Protein AF-A0A7S3YC41-F1 (afdb_monomer)

Mean predicted aligned error: 5.81 Å

Organism: NCBI:txid91324

Secondary structure (DSSP, 8-state):
-EEEEEEEEEEEPPPEE-TTT--EE--EEEEEEEE---TT-EEEEEEEEEETTEEEEEETTEEEEEEGGGS-TTEEEETTTTEEEETTSS-EE-TT-EEEEEEEEEEEETTEEEEEEE--STT-EE--

Sequence (128 aa):
GYTILVAKVVKVHPGRLDVVTGHAHFGVEYQAIVFKPYKNEVLPTEVSLVTEQGFWCQAGPLEIFVGIDGIPKDYIFNPTDKLYSSEDEDKLICKGSRCRIRILGMTVDADKFKVVGTMKGPYLGPDS

Foldseek 3Di:
DDFPDFPDWDDWADWDADPVPRDTDIDTDTDTDDDDDDAQDKAKWFWAAADPQFTWTDHPLAIETEGPVQEDPQWDADPVQRWTAGPVSPAIGDGGFIWIWTWHDWDADPNHIYTYTHQDDPPTGTDD

Structure (mmCIF, N/CA/C/O backbone):
data_AF-A0A7S3YC41-F1
#
_entry.id   AF-A0A7S3YC41-F1
#
loop_
_atom_site.group_PDB
_atom_site.id
_atom_site.type_symbol
_atom_site.label_atom_id
_atom_site.label_alt_id
_atom_site.label_comp_id
_atom_site.label_asym_id
_atom_site.label_entity_id
_atom_site.label_seq_id
_atom_site.pdbx_PDB_ins_code
_atom_site.Cartn_x
_atom_site.Cartn_y
_atom_site.Cartn_z
_atom_site.occupancy
_atom_site.B_iso_or_equiv
_atom_site.auth_seq_id
_atom_site.auth_comp_id
_atom_site.auth_asym_id
_atom_site.auth_atom_id
_atom_site.pdbx_PDB_model_num
ATOM 1 N N . GLY A 1 1 ? 7.101 5.508 -6.839 1.00 82.75 1 GLY A N 1
ATOM 2 C CA . GLY A 1 1 ? 6.102 4.430 -6.905 1.00 82.75 1 GLY A CA 1
ATOM 3 C C . GLY A 1 1 ? 6.843 3.123 -7.032 1.00 82.75 1 GLY A C 1
ATOM 4 O O . GLY A 1 1 ? 8.064 3.144 -7.090 1.00 82.75 1 GLY A O 1
ATOM 5 N N . TYR A 1 2 ? 6.123 2.016 -7.071 1.00 86.81 2 TYR A N 1
ATOM 6 C CA . TYR A 1 2 ? 6.688 0.677 -7.150 1.00 86.81 2 TYR A CA 1
ATOM 7 C C . TYR A 1 2 ? 6.632 0.181 -8.592 1.00 86.81 2 TYR A C 1
ATOM 9 O O . TYR A 1 2 ? 5.571 0.227 -9.215 1.00 86.81 2 TYR A O 1
ATOM 17 N N . THR A 1 3 ? 7.753 -0.310 -9.115 1.00 90.44 3 THR A N 1
ATOM 18 C CA . THR A 1 3 ? 7.756 -1.113 -10.342 1.00 90.44 3 THR A CA 1
ATOM 19 C C . THR A 1 3 ? 7.459 -2.548 -9.948 1.00 90.44 3 THR A C 1
ATOM 21 O O . THR A 1 3 ? 8.260 -3.173 -9.263 1.00 90.44 3 THR A O 1
ATOM 24 N N . ILE A 1 4 ? 6.293 -3.050 -10.345 1.00 91.69 4 ILE A N 1
ATOM 25 C CA . ILE A 1 4 ? 5.821 -4.379 -9.949 1.00 91.69 4 ILE A CA 1
ATOM 26 C C . ILE A 1 4 ? 6.385 -5.438 -10.889 1.00 91.69 4 ILE A C 1
ATOM 28 O O . ILE A 1 4 ? 6.877 -6.471 -10.446 1.00 91.69 4 ILE A O 1
ATOM 32 N N . LEU A 1 5 ? 6.326 -5.174 -12.195 1.00 94.44 5 LEU A N 1
ATOM 33 C CA . LEU A 1 5 ? 6.753 -6.124 -13.213 1.00 94.44 5 LEU A CA 1
ATOM 34 C C . LEU A 1 5 ? 7.193 -5.394 -14.476 1.00 94.44 5 LEU A C 1
ATOM 36 O O . LEU A 1 5 ? 6.446 -4.572 -15.003 1.00 94.44 5 LEU A O 1
ATOM 40 N N . VAL A 1 6 ? 8.360 -5.750 -15.012 1.00 94.56 6 VAL A N 1
ATOM 41 C CA . VAL A 1 6 ? 8.727 -5.412 -16.392 1.00 94.56 6 VAL A CA 1
ATOM 42 C C . VAL A 1 6 ? 8.064 -6.436 -17.305 1.00 94.56 6 VAL A C 1
ATOM 44 O O . VAL A 1 6 ? 8.443 -7.602 -17.320 1.00 94.56 6 VAL A O 1
ATOM 47 N N . ALA A 1 7 ? 7.040 -6.006 -18.036 1.00 95.44 7 ALA A N 1
ATOM 48 C CA . ALA A 1 7 ? 6.224 -6.893 -18.856 1.00 95.44 7 ALA A CA 1
ATOM 49 C C . ALA A 1 7 ? 6.893 -7.211 -20.197 1.00 95.44 7 ALA A C 1
ATOM 51 O O . ALA A 1 7 ? 6.763 -8.317 -20.717 1.00 95.44 7 ALA A O 1
ATOM 52 N N . LYS A 1 8 ? 7.588 -6.228 -20.782 1.00 96.00 8 LYS A N 1
ATOM 53 C CA . LYS A 1 8 ? 8.176 -6.369 -22.114 1.00 96.00 8 LYS A CA 1
ATOM 54 C C . LYS A 1 8 ? 9.308 -5.380 -22.338 1.00 96.00 8 LYS A C 1
ATOM 56 O O . LYS A 1 8 ? 9.139 -4.187 -22.100 1.00 96.00 8 LYS A O 1
ATOM 61 N N . VAL A 1 9 ? 10.416 -5.857 -22.899 1.00 96.00 9 VAL A N 1
ATOM 62 C CA . VAL A 1 9 ? 11.426 -4.991 -23.518 1.00 96.00 9 VAL A CA 1
ATOM 63 C C . VAL A 1 9 ? 10.953 -4.632 -24.924 1.00 96.00 9 VAL A C 1
ATOM 65 O O . VAL A 1 9 ? 10.660 -5.509 -25.734 1.00 96.00 9 VAL A O 1
ATOM 68 N N . VAL A 1 10 ? 10.826 -3.337 -25.194 1.00 97.19 10 VAL A N 1
ATOM 69 C CA . VAL A 1 10 ? 10.330 -2.804 -26.468 1.00 97.19 10 VAL A CA 1
ATOM 70 C C . VAL A 1 10 ? 11.481 -2.615 -27.444 1.00 97.19 10 VAL A C 1
ATOM 72 O O . VAL A 1 10 ? 11.384 -3.037 -28.594 1.00 97.19 10 VAL A O 1
ATOM 75 N N . LYS A 1 11 ? 12.573 -1.995 -26.988 1.00 97.12 11 LYS A N 1
ATOM 76 C CA . LYS A 1 11 ? 13.718 -1.671 -27.836 1.00 97.12 11 LYS A CA 1
ATOM 77 C C . LYS A 1 11 ? 14.991 -1.549 -27.013 1.00 97.12 11 LYS A C 1
ATOM 79 O O . LYS A 1 11 ? 14.986 -0.961 -25.935 1.00 97.12 11 LYS A O 1
ATOM 84 N N . VAL A 1 12 ? 16.086 -2.062 -27.564 1.00 96.62 12 VAL A N 1
ATOM 85 C CA . VAL A 1 12 ? 17.442 -1.825 -27.065 1.00 96.62 12 VAL A CA 1
ATOM 86 C C . VAL A 1 12 ? 18.154 -0.937 -28.077 1.00 96.62 12 VAL A C 1
ATOM 88 O O . VAL A 1 12 ? 18.206 -1.257 -29.265 1.00 96.62 12 VAL A O 1
ATOM 91 N N . HIS A 1 13 ? 18.646 0.209 -27.622 1.00 96.44 13 HIS A N 1
ATOM 92 C CA . HIS A 1 13 ? 19.381 1.163 -28.451 1.00 96.44 13 HIS A CA 1
ATOM 93 C C . HIS A 1 13 ? 20.862 0.775 -28.563 1.00 96.44 13 HIS A C 1
ATOM 95 O O .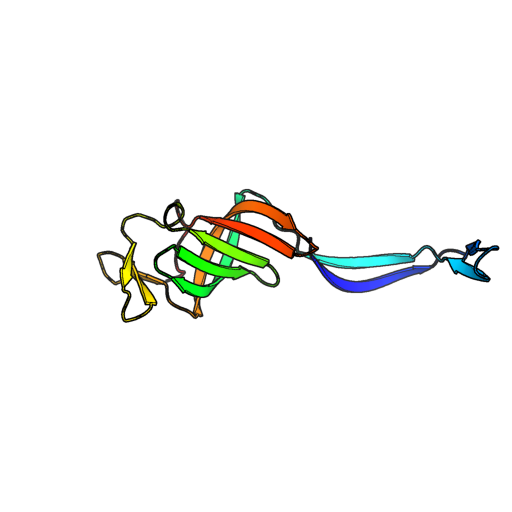 HIS A 1 13 ? 21.356 0.035 -27.708 1.00 96.44 13 HIS A O 1
ATOM 101 N N . PRO A 1 14 ? 21.592 1.272 -29.582 1.00 95.56 14 PRO A N 1
ATOM 102 C CA . PRO A 1 14 ? 23.032 1.057 -29.684 1.00 95.56 14 PRO A CA 1
ATOM 103 C C . PRO A 1 14 ? 23.764 1.455 -28.398 1.00 95.56 14 PRO A C 1
ATOM 105 O O . PRO A 1 14 ? 23.470 2.489 -27.794 1.00 95.56 14 PRO A O 1
ATOM 108 N N . GLY A 1 15 ? 24.710 0.615 -27.983 1.00 93.50 15 GLY A N 1
ATOM 109 C CA . GLY A 1 15 ? 25.472 0.822 -26.759 1.00 93.50 15 GLY A CA 1
ATOM 110 C C . GLY A 1 15 ? 26.532 1.909 -26.907 1.00 93.50 15 GLY A C 1
ATOM 111 O O . GLY A 1 15 ? 27.140 2.062 -27.966 1.00 93.50 15 GLY A O 1
ATOM 112 N N . ARG A 1 16 ? 26.791 2.639 -25.822 1.00 94.44 16 ARG A N 1
ATOM 113 C CA . ARG A 1 16 ? 27.916 3.570 -25.709 1.00 94.44 16 ARG A CA 1
ATOM 114 C C . ARG A 1 16 ? 28.986 2.972 -24.802 1.00 94.44 16 ARG A C 1
ATOM 116 O O . ARG A 1 16 ? 28.685 2.615 -23.667 1.00 94.44 16 ARG A O 1
ATOM 123 N N . LEU A 1 17 ? 30.219 2.888 -25.297 1.00 95.56 17 LEU A N 1
ATOM 124 C CA . LEU A 1 17 ? 31.367 2.437 -24.512 1.00 95.56 17 LEU A CA 1
ATOM 125 C C . LEU A 1 17 ? 31.778 3.518 -23.501 1.00 95.56 17 LEU A C 1
ATOM 127 O O . LEU A 1 17 ? 31.968 4.680 -23.868 1.00 95.56 17 LEU A O 1
ATOM 131 N N . ASP A 1 18 ? 31.936 3.119 -22.247 1.00 94.88 18 ASP A N 1
ATOM 132 C CA . ASP A 1 18 ? 32.665 3.861 -21.230 1.00 94.88 18 ASP A CA 1
ATOM 133 C C . ASP A 1 18 ? 34.154 3.519 -21.360 1.00 94.88 18 ASP A C 1
ATOM 135 O O . ASP A 1 18 ? 34.589 2.401 -21.090 1.00 94.88 18 ASP A O 1
ATOM 139 N N . VAL A 1 19 ? 34.938 4.497 -21.807 1.00 92.75 19 VAL A N 1
ATOM 140 C CA . VAL A 1 19 ? 36.374 4.335 -22.066 1.00 92.75 19 VAL A CA 1
ATOM 141 C C . VAL A 1 19 ? 37.217 4.209 -20.796 1.00 92.75 19 VAL A C 1
ATOM 143 O O . VAL A 1 19 ? 38.356 3.763 -20.885 1.00 92.75 19 VAL A O 1
ATOM 146 N N . VAL A 1 20 ? 36.690 4.595 -19.630 1.00 94.75 20 VAL A N 1
ATOM 147 C CA . VAL A 1 20 ? 37.414 4.512 -18.353 1.00 94.75 20 VAL A CA 1
ATOM 148 C C . VAL A 1 20 ? 37.222 3.139 -17.719 1.00 94.75 20 VAL A C 1
ATOM 150 O O . VAL A 1 20 ? 38.181 2.546 -17.235 1.00 94.75 20 VAL A O 1
ATOM 153 N N . THR A 1 21 ? 35.991 2.624 -17.728 1.00 95.12 21 THR A N 1
ATOM 154 C CA . THR A 1 21 ? 35.662 1.334 -17.097 1.00 95.12 21 THR A CA 1
ATOM 155 C C . THR A 1 21 ? 35.691 0.153 -18.067 1.00 95.12 21 THR A C 1
ATOM 157 O O . THR A 1 21 ? 35.783 -0.991 -17.632 1.00 95.12 21 THR A O 1
ATOM 160 N N . GLY A 1 22 ? 35.607 0.406 -19.377 1.00 94.00 22 GLY A N 1
ATOM 161 C CA . GLY A 1 22 ? 35.475 -0.621 -20.412 1.00 94.00 22 GLY A CA 1
ATOM 162 C C . GLY A 1 22 ? 34.058 -1.195 -20.553 1.00 94.00 22 GLY A C 1
ATOM 163 O O . GLY A 1 22 ? 33.838 -2.064 -21.396 1.00 94.00 22 GLY A O 1
ATOM 164 N N . HIS A 1 23 ? 33.085 -0.733 -19.759 1.00 95.62 23 HIS A N 1
ATOM 165 C CA . HIS A 1 23 ? 31.694 -1.181 -19.845 1.00 95.62 23 HIS A CA 1
ATOM 166 C C . HIS A 1 23 ? 30.945 -0.541 -21.020 1.00 95.62 23 HIS A C 1
ATOM 168 O O . HIS A 1 23 ? 31.266 0.557 -21.460 1.00 95.62 23 HIS A O 1
ATOM 174 N N . ALA A 1 24 ? 29.891 -1.198 -21.508 1.00 94.81 24 ALA A N 1
ATOM 175 C CA . ALA A 1 24 ? 28.977 -0.625 -22.495 1.00 94.81 24 ALA A CA 1
ATOM 176 C C . ALA A 1 24 ? 27.609 -0.328 -21.862 1.00 94.81 24 ALA A C 1
ATOM 178 O O . ALA A 1 24 ? 27.006 -1.194 -21.229 1.00 94.81 24 ALA A O 1
ATOM 179 N N . HIS A 1 25 ? 27.101 0.888 -22.064 1.00 94.62 25 HIS A N 1
ATOM 180 C CA . HIS A 1 25 ? 25.784 1.323 -21.601 1.00 94.62 25 HIS A CA 1
ATOM 181 C C . HIS A 1 25 ? 24.767 1.272 -22.737 1.00 94.62 25 HIS A C 1
ATOM 183 O O . HIS A 1 25 ? 24.963 1.915 -23.767 1.00 94.62 25 HIS A O 1
ATOM 189 N N . PHE A 1 26 ? 23.655 0.568 -22.532 1.00 96.31 26 PHE A N 1
ATOM 190 C CA . PHE A 1 26 ? 22.571 0.452 -23.507 1.00 96.31 26 PHE A CA 1
ATOM 191 C C . PHE A 1 26 ? 21.317 1.143 -22.977 1.00 96.31 26 PHE A C 1
ATOM 193 O O . PHE A 1 26 ? 20.847 0.838 -21.882 1.00 96.31 26 PHE A O 1
ATOM 200 N N . GLY A 1 27 ? 20.755 2.063 -23.761 1.00 95.69 27 GLY A N 1
ATOM 201 C CA . GLY A 1 27 ? 19.425 2.598 -23.482 1.00 95.69 27 GLY A CA 1
ATOM 202 C C . GLY A 1 27 ? 18.369 1.536 -23.780 1.00 95.69 27 GLY A C 1
ATOM 203 O O . GLY A 1 27 ? 18.380 0.957 -24.867 1.00 95.69 27 GLY A O 1
ATOM 204 N N . VAL A 1 28 ? 17.457 1.282 -22.841 1.00 96.81 28 VAL A N 1
ATOM 205 C CA . VAL A 1 28 ? 16.400 0.274 -22.997 1.00 96.81 28 VAL A CA 1
ATOM 206 C C . VAL A 1 28 ? 15.034 0.917 -22.805 1.00 96.81 28 VAL A C 1
ATOM 208 O O . VAL A 1 28 ? 14.752 1.504 -21.763 1.00 96.81 28 VAL A O 1
ATOM 211 N N . GLU A 1 29 ? 14.171 0.767 -23.803 1.00 97.25 29 GLU A N 1
ATOM 212 C CA . GLU A 1 29 ? 12.747 1.073 -23.701 1.00 97.25 29 GLU A CA 1
ATOM 213 C C . GLU A 1 29 ? 11.997 -0.194 -23.297 1.00 97.25 29 GLU A C 1
ATOM 215 O O . GLU A 1 29 ? 12.156 -1.249 -23.918 1.00 97.25 29 GLU A O 1
ATOM 220 N N . TYR A 1 30 ? 11.162 -0.102 -22.266 1.00 96.62 30 TYR A N 1
ATOM 221 C CA . TYR A 1 30 ? 10.388 -1.227 -21.756 1.00 96.62 30 TYR A CA 1
ATOM 222 C C . TYR A 1 30 ? 9.006 -0.781 -21.274 1.00 96.62 30 TYR A C 1
ATOM 224 O O . TYR A 1 30 ? 8.782 0.379 -20.933 1.00 96.62 30 TYR A O 1
ATOM 232 N N . GLN A 1 31 ? 8.075 -1.727 -21.245 1.00 97.25 31 GLN A N 1
ATOM 233 C CA . GLN A 1 31 ? 6.764 -1.581 -20.627 1.00 97.25 31 GLN A CA 1
ATOM 234 C C . GLN A 1 31 ? 6.783 -2.255 -19.260 1.00 97.25 31 GLN A C 1
ATOM 236 O O . GLN A 1 31 ? 7.277 -3.378 -19.121 1.00 97.25 31 GLN A O 1
ATOM 241 N N . ALA A 1 32 ? 6.220 -1.586 -18.258 1.00 96.44 32 ALA A N 1
ATOM 242 C CA . ALA A 1 32 ? 6.123 -2.115 -16.909 1.00 96.44 32 ALA A CA 1
ATOM 243 C C . ALA A 1 32 ? 4.764 -1.827 -16.274 1.00 96.44 32 ALA A C 1
ATOM 245 O O . ALA A 1 32 ? 4.139 -0.799 -16.535 1.00 96.44 32 ALA A O 1
ATOM 246 N N . ILE A 1 33 ? 4.343 -2.743 -15.407 1.00 95.06 33 ILE A N 1
ATOM 247 C CA . ILE A 1 33 ? 3.237 -2.545 -14.479 1.00 95.06 33 ILE A CA 1
ATOM 248 C C . ILE A 1 33 ? 3.804 -1.821 -13.263 1.00 95.06 33 ILE A C 1
ATOM 250 O O . ILE A 1 33 ? 4.750 -2.294 -12.627 1.00 95.06 33 ILE A O 1
ATOM 254 N N . VAL A 1 34 ? 3.226 -0.666 -12.949 1.00 93.12 34 VAL A N 1
ATOM 255 C CA . VAL A 1 34 ? 3.653 0.185 -11.837 1.00 93.12 34 VAL A CA 1
ATOM 256 C C . VAL A 1 34 ? 2.489 0.439 -10.888 1.00 93.12 34 VAL A C 1
ATOM 258 O O . VAL A 1 34 ? 1.352 0.605 -11.320 1.00 93.12 34 VAL A O 1
ATOM 261 N N . PHE A 1 35 ? 2.783 0.506 -9.594 1.00 91.00 35 PHE A N 1
ATOM 262 C CA . PHE A 1 35 ? 1.849 0.937 -8.562 1.00 91.00 35 PHE A CA 1
ATOM 263 C C . PHE A 1 35 ? 2.317 2.281 -8.002 1.00 91.00 35 PHE A C 1
ATOM 265 O O . PHE A 1 35 ? 3.401 2.393 -7.419 1.00 91.00 35 PHE A O 1
ATOM 272 N N . LYS A 1 36 ? 1.527 3.335 -8.200 1.00 90.56 36 LYS A N 1
ATOM 273 C CA . LYS A 1 36 ? 1.859 4.686 -7.743 1.00 90.56 36 LYS A CA 1
ATOM 274 C C . LYS A 1 36 ? 0.683 5.242 -6.940 1.00 90.56 36 LYS A C 1
ATOM 276 O O . LYS A 1 36 ? -0.293 5.629 -7.567 1.00 90.56 36 LYS A O 1
ATOM 281 N N . PRO A 1 37 ? 0.777 5.295 -5.601 1.00 90.88 37 PRO A N 1
ATOM 282 C CA . PRO A 1 37 ? -0.290 5.859 -4.788 1.00 90.88 37 PRO A CA 1
ATOM 283 C C . PRO A 1 37 ? -0.353 7.383 -4.925 1.00 90.88 37 PRO A C 1
ATOM 285 O O . PRO A 1 37 ? 0.671 8.035 -5.166 1.00 90.88 37 PRO A O 1
ATOM 288 N N . TYR A 1 38 ? -1.536 7.951 -4.696 1.00 91.56 38 TYR A N 1
ATOM 289 C CA . TYR A 1 38 ? -1.784 9.393 -4.714 1.00 91.56 38 TYR A CA 1
ATOM 290 C C . TYR A 1 38 ? -2.394 9.900 -3.405 1.00 91.56 38 TYR A C 1
ATOM 292 O O . TYR A 1 38 ? -3.108 9.200 -2.689 1.00 91.56 38 TYR A O 1
ATOM 300 N N . LYS A 1 39 ? -2.124 11.169 -3.080 1.00 92.75 39 LYS A N 1
ATOM 301 C CA . LYS A 1 39 ? -2.815 11.846 -1.978 1.00 92.75 39 LYS A CA 1
ATOM 302 C C . LYS A 1 39 ? -4.313 11.917 -2.289 1.00 92.75 39 LYS A C 1
ATOM 304 O O . LYS A 1 39 ? -4.690 12.236 -3.412 1.00 92.75 39 LYS A O 1
ATOM 309 N N . ASN A 1 40 ? -5.140 11.674 -1.275 1.00 94.25 40 ASN A N 1
ATOM 310 C CA . ASN A 1 40 ? -6.601 11.580 -1.327 1.00 94.25 40 ASN A CA 1
ATOM 311 C C . ASN A 1 40 ? -7.164 10.381 -2.104 1.00 94.25 40 ASN A C 1
ATOM 313 O O . ASN A 1 40 ? -8.383 10.271 -2.227 1.00 94.25 40 ASN A O 1
ATOM 317 N N . GLU A 1 41 ? -6.320 9.471 -2.587 1.00 94.50 41 GLU A N 1
ATOM 318 C CA . GLU A 1 41 ? -6.774 8.211 -3.169 1.00 94.50 41 GLU A CA 1
ATOM 319 C C . GLU A 1 41 ? -7.409 7.329 -2.088 1.00 94.50 41 GLU A C 1
ATOM 321 O O . GLU A 1 41 ? -6.924 7.277 -0.954 1.00 94.50 41 GLU A O 1
ATOM 326 N N . VAL A 1 42 ? -8.510 6.662 -2.435 1.00 95.25 42 VAL A N 1
ATOM 327 C CA . VAL A 1 42 ? -9.182 5.686 -1.573 1.00 95.25 42 VAL A CA 1
ATOM 328 C C . VAL A 1 42 ?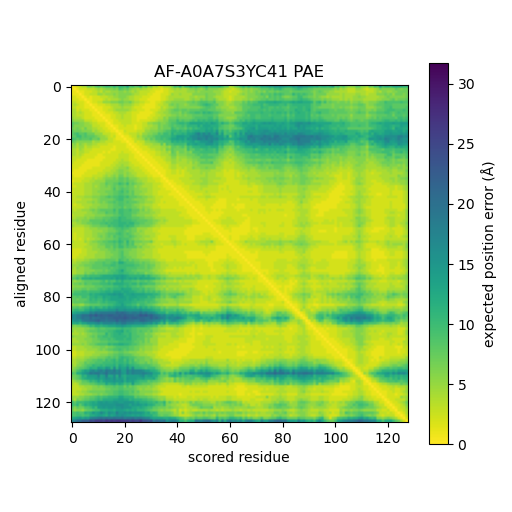 -8.843 4.297 -2.086 1.00 95.25 42 VAL A C 1
ATOM 330 O O . VAL A 1 42 ? -9.114 3.991 -3.245 1.00 95.25 42 VAL A O 1
ATOM 333 N N . LEU A 1 43 ? -8.263 3.468 -1.224 1.00 94.19 43 LEU A N 1
ATOM 334 C CA . LEU A 1 43 ? -7.817 2.122 -1.568 1.00 94.19 43 LEU A CA 1
ATOM 335 C C . LEU A 1 43 ? -8.416 1.097 -0.598 1.00 94.19 43 LEU A C 1
ATOM 337 O O . LEU A 1 43 ? -8.526 1.391 0.598 1.00 94.19 43 LEU A O 1
ATOM 341 N N . PRO A 1 44 ? -8.782 -0.102 -1.085 1.00 94.88 44 PRO A N 1
ATOM 342 C CA . PRO A 1 44 ? -9.024 -1.241 -0.216 1.00 94.88 44 PRO A CA 1
ATOM 343 C C . PRO A 1 44 ? -7.694 -1.713 0.379 1.00 94.88 44 PRO A C 1
ATOM 345 O O . PRO A 1 44 ? -6.674 -1.784 -0.313 1.00 94.88 44 PRO A O 1
ATOM 348 N N . THR A 1 45 ? -7.709 -2.031 1.664 1.00 96.00 45 THR A N 1
ATOM 349 C CA . THR A 1 45 ? -6.540 -2.450 2.431 1.00 96.00 45 THR A CA 1
ATOM 350 C C . THR A 1 45 ? -6.886 -3.639 3.315 1.00 96.00 45 THR A C 1
ATOM 352 O O . THR A 1 45 ? -8.052 -3.873 3.632 1.00 96.00 45 THR A O 1
ATOM 355 N N . GLU A 1 46 ? -5.868 -4.388 3.724 1.00 96.62 46 GLU A N 1
ATOM 356 C CA . GLU A 1 46 ? -5.990 -5.442 4.730 1.00 96.62 46 GLU A CA 1
ATOM 357 C C . GLU A 1 46 ? -5.216 -5.044 5.988 1.00 96.62 46 GLU A C 1
ATOM 359 O O . GLU A 1 46 ? -4.052 -4.646 5.914 1.00 96.62 46 GLU A O 1
ATOM 364 N N . VAL A 1 47 ? -5.865 -5.115 7.149 1.00 96.38 47 VAL A N 1
ATOM 365 C CA . VAL A 1 47 ? -5.270 -4.747 8.439 1.00 96.38 47 VAL A CA 1
ATOM 366 C C . VAL A 1 47 ? -4.232 -5.789 8.854 1.00 96.38 47 VAL A C 1
ATOM 368 O O . VAL A 1 47 ? -4.544 -6.967 9.011 1.00 96.38 47 VAL A O 1
ATOM 371 N N . SER A 1 48 ? -2.992 -5.362 9.085 1.00 96.00 48 SER A N 1
ATOM 372 C CA . SER A 1 48 ? -1.880 -6.243 9.461 1.00 96.00 48 SER A CA 1
ATOM 373 C C . SER A 1 48 ? -1.619 -6.264 10.971 1.00 96.00 48 SER A C 1
ATOM 375 O O . SER A 1 48 ? -1.280 -7.315 11.524 1.00 96.00 48 SER A O 1
ATOM 377 N N . LEU A 1 49 ? -1.790 -5.121 11.644 1.00 95.56 49 LEU A N 1
ATOM 378 C CA . LEU A 1 49 ? -1.543 -4.949 13.076 1.00 95.56 49 LEU A CA 1
ATOM 379 C C . LEU A 1 49 ? -2.434 -3.845 13.646 1.00 95.56 49 LEU A C 1
ATOM 381 O O . LEU A 1 49 ? -2.504 -2.761 13.080 1.00 95.56 49 LEU A O 1
ATOM 385 N N . VAL A 1 50 ? -3.039 -4.091 14.805 1.00 96.25 50 VAL A N 1
ATOM 386 C CA . VAL A 1 50 ? -3.823 -3.100 15.552 1.00 96.25 50 VAL A CA 1
ATOM 387 C C . VAL A 1 50 ? -3.128 -2.811 16.882 1.00 96.25 50 VAL A C 1
ATOM 389 O O . VAL A 1 50 ? -2.671 -3.734 17.562 1.00 96.25 50 VAL A O 1
ATOM 392 N N . THR A 1 51 ? -3.027 -1.535 17.243 1.00 95.81 51 THR A N 1
ATOM 393 C CA . THR A 1 51 ? -2.491 -1.044 18.517 1.00 95.81 51 THR A CA 1
ATOM 394 C C . THR A 1 51 ? -3.401 0.051 19.079 1.00 95.81 51 THR A C 1
ATOM 396 O O . THR 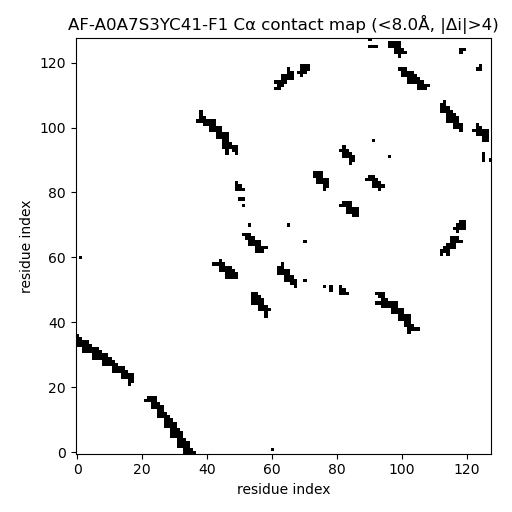A 1 51 ? -4.331 0.495 18.418 1.00 95.81 51 THR A O 1
ATOM 399 N N . GLU A 1 52 ? -3.138 0.516 20.298 1.00 94.31 52 GLU A N 1
ATOM 400 C CA . GLU A 1 52 ? -3.917 1.604 20.913 1.00 94.31 52 GLU A CA 1
ATOM 401 C C . GLU A 1 52 ? -3.789 2.932 20.141 1.00 94.31 52 GLU A C 1
ATOM 403 O O . GLU A 1 52 ? -4.715 3.738 20.088 1.00 94.31 52 GLU A O 1
ATOM 408 N N . GLN A 1 53 ? -2.636 3.155 19.506 1.00 95.19 53 GLN A N 1
ATOM 409 C CA . GLN A 1 53 ? -2.324 4.375 18.757 1.00 95.19 53 GLN A CA 1
ATOM 410 C C . GLN A 1 53 ? -2.940 4.390 17.350 1.00 95.19 53 GLN A C 1
ATOM 412 O O . GLN A 1 53 ? -2.845 5.411 16.664 1.00 95.19 53 GLN A O 1
ATOM 417 N N . GLY A 1 54 ? -3.527 3.279 16.900 1.00 95.88 54 GLY A N 1
ATOM 418 C CA . GLY A 1 54 ? -4.080 3.119 15.562 1.00 95.88 54 GLY A CA 1
ATOM 419 C C . GLY A 1 54 ? -3.840 1.726 14.988 1.00 95.88 54 GLY A C 1
ATOM 420 O O . GLY A 1 54 ? -3.613 0.757 15.707 1.00 95.88 54 GLY A O 1
ATOM 421 N N . PHE A 1 55 ? -3.854 1.600 13.667 1.00 96.50 55 PHE A N 1
ATOM 422 C CA . PHE A 1 55 ? -3.572 0.326 13.011 1.00 96.50 55 PHE A CA 1
ATOM 423 C C . PHE A 1 55 ? -2.741 0.486 11.743 1.00 96.50 55 PHE A C 1
ATOM 425 O O . PHE A 1 55 ? -2.749 1.517 11.069 1.00 96.50 55 PHE A O 1
ATOM 432 N N . TRP A 1 56 ? -2.022 -0.579 11.422 1.00 96.75 56 TRP A N 1
ATOM 433 C CA . TRP A 1 56 ? -1.292 -0.758 10.182 1.00 96.75 56 TRP A CA 1
ATOM 434 C C . TRP A 1 56 ? -2.132 -1.593 9.228 1.00 96.75 56 TRP A C 1
ATOM 436 O O . TRP A 1 56 ? -2.751 -2.584 9.619 1.00 96.75 56 TRP A O 1
ATOM 446 N N . CYS A 1 57 ? -2.148 -1.191 7.966 1.00 96.31 57 CYS A N 1
ATOM 447 C CA . CYS A 1 57 ? -2.812 -1.923 6.901 1.00 96.31 57 CYS A CA 1
ATOM 448 C C . CYS A 1 57 ? -1.983 -1.883 5.620 1.00 96.31 57 CYS A C 1
ATOM 450 O O . CYS A 1 57 ? -1.112 -1.026 5.448 1.00 96.31 57 CYS A O 1
ATOM 452 N N . GLN A 1 58 ? -2.236 -2.834 4.729 1.00 95.25 58 GLN A N 1
ATOM 453 C CA . GLN A 1 58 ? -1.480 -3.002 3.496 1.00 95.25 58 GLN A CA 1
ATOM 454 C C . GLN A 1 58 ? -2.397 -2.935 2.276 1.00 95.25 58 GLN A C 1
ATOM 456 O O . GLN A 1 58 ? -3.478 -3.520 2.261 1.00 95.25 58 GLN A O 1
ATOM 461 N N . ALA A 1 59 ? -1.946 -2.215 1.249 1.00 93.94 59 ALA A N 1
ATOM 462 C CA . ALA A 1 59 ? -2.568 -2.131 -0.068 1.00 93.94 59 ALA A CA 1
ATOM 463 C C . ALA A 1 59 ? -1.530 -2.539 -1.121 1.00 93.94 59 ALA A C 1
ATOM 465 O O . ALA A 1 59 ? -0.742 -1.718 -1.599 1.00 93.94 59 ALA A O 1
ATOM 466 N N . GLY A 1 60 ? -1.471 -3.834 -1.437 1.00 90.38 60 GLY A N 1
ATOM 467 C CA . GLY A 1 60 ? -0.385 -4.386 -2.247 1.00 90.38 60 GLY A CA 1
ATOM 468 C C . GLY A 1 60 ? 0.980 -4.136 -1.580 1.00 90.38 60 GLY A C 1
ATOM 469 O O . GLY A 1 60 ? 1.154 -4.527 -0.429 1.00 90.38 60 GLY A O 1
ATOM 470 N N . PRO A 1 61 ? 1.953 -3.483 -2.249 1.00 89.12 61 PRO A N 1
ATOM 471 C CA . PRO A 1 61 ? 3.271 -3.200 -1.668 1.00 89.12 61 PRO A CA 1
ATOM 472 C C . PRO A 1 61 ? 3.285 -1.984 -0.725 1.00 89.12 61 PRO A C 1
ATOM 474 O O . PRO A 1 61 ? 4.340 -1.637 -0.188 1.00 89.12 61 PRO A O 1
ATOM 477 N N . LEU A 1 62 ? 2.154 -1.286 -0.580 1.00 92.38 62 LEU A N 1
ATOM 478 C CA . LEU A 1 62 ? 2.049 -0.082 0.230 1.00 92.38 62 LEU A CA 1
ATOM 479 C C . LEU A 1 62 ? 1.657 -0.428 1.660 1.00 92.38 62 LEU A C 1
ATOM 481 O O . LEU A 1 62 ? 0.608 -1.026 1.883 1.00 92.38 62 LEU A O 1
ATOM 485 N N . GLU A 1 63 ? 2.453 0.025 2.618 1.00 93.75 63 GLU A N 1
ATOM 486 C CA . GLU A 1 63 ? 2.112 -0.025 4.035 1.00 93.75 63 GLU A CA 1
ATOM 487 C C . GLU A 1 63 ? 1.588 1.343 4.485 1.00 93.75 63 GLU A C 1
ATOM 489 O O . GLU A 1 63 ? 2.206 2.383 4.235 1.00 93.75 63 GLU A O 1
ATOM 494 N N . ILE A 1 64 ? 0.413 1.341 5.110 1.00 95.81 64 ILE A N 1
ATOM 495 C CA . ILE A 1 64 ? -0.318 2.538 5.515 1.00 95.81 64 ILE A CA 1
ATOM 496 C C . ILE A 1 64 ? -0.574 2.464 7.014 1.00 95.81 64 ILE A C 1
ATOM 498 O O . ILE A 1 64 ? -1.150 1.494 7.511 1.00 95.81 64 ILE A O 1
ATOM 502 N N . PHE A 1 65 ? -0.204 3.525 7.723 1.00 96.88 65 PHE A N 1
ATOM 503 C CA . PHE A 1 65 ? -0.569 3.710 9.119 1.00 96.88 65 PHE A CA 1
ATOM 504 C C . PHE A 1 65 ? -1.799 4.612 9.237 1.00 96.88 65 PHE A C 1
ATOM 506 O O . PHE A 1 65 ? -1.832 5.720 8.693 1.00 96.88 65 PHE A O 1
ATOM 513 N N . VAL A 1 66 ? -2.809 4.148 9.967 1.00 97.06 66 VAL A N 1
ATOM 514 C CA . VAL A 1 66 ? -3.992 4.926 10.341 1.00 97.06 66 VAL A CA 1
ATOM 515 C C . VAL A 1 66 ? -3.910 5.172 11.839 1.00 97.06 66 VAL A C 1
ATOM 517 O O . VAL A 1 66 ? -4.218 4.289 12.634 1.00 97.06 66 VAL A O 1
ATOM 520 N N . GLY A 1 67 ? -3.458 6.365 12.222 1.00 95.94 67 GLY A N 1
ATOM 521 C CA . GLY A 1 67 ? -3.406 6.766 13.628 1.00 95.94 67 GLY A CA 1
ATOM 522 C C . GLY A 1 67 ? -4.801 6.986 14.212 1.00 95.94 67 GLY A C 1
ATOM 523 O O . GLY A 1 67 ? -5.762 7.162 13.464 1.00 95.94 67 GLY A O 1
ATOM 524 N N . ILE A 1 68 ? -4.904 7.052 15.539 1.00 94.62 68 ILE A N 1
ATOM 525 C CA . ILE A 1 68 ? -6.167 7.262 16.267 1.00 94.62 68 ILE A CA 1
ATOM 526 C C . ILE A 1 68 ? -6.948 8.499 15.784 1.00 94.62 68 ILE A C 1
ATOM 528 O O . ILE A 1 68 ? -8.163 8.449 15.618 1.00 94.62 68 ILE A O 1
ATOM 532 N N . ASP A 1 69 ? -6.255 9.579 15.412 1.00 94.31 69 ASP A N 1
ATOM 533 C CA . ASP A 1 69 ? -6.874 10.781 14.835 1.00 94.31 69 ASP A CA 1
ATOM 534 C C . ASP A 1 69 ? -7.486 10.549 13.447 1.00 94.31 69 ASP A C 1
ATOM 536 O O . ASP A 1 69 ? -8.313 11.335 12.980 1.00 94.31 69 ASP A O 1
ATOM 540 N N . GLY A 1 70 ? -7.087 9.480 12.766 1.00 93.38 70 GLY A N 1
ATOM 541 C CA . GLY A 1 70 ? -7.632 9.025 11.495 1.00 93.38 70 GLY A CA 1
ATOM 542 C C . GLY A 1 70 ? -8.801 8.050 11.640 1.00 93.38 70 GLY A C 1
ATOM 543 O O . GLY A 1 70 ? -9.435 7.762 10.625 1.00 93.38 70 GLY A O 1
ATOM 544 N N . ILE A 1 71 ? -9.105 7.581 12.854 1.00 94.31 71 ILE A N 1
ATOM 545 C CA . ILE A 1 71 ? -10.193 6.646 13.165 1.00 94.31 71 ILE A CA 1
ATOM 546 C C . ILE A 1 71 ? -11.414 7.445 13.672 1.00 94.31 71 ILE A C 1
ATOM 548 O O . ILE A 1 71 ? -11.248 8.403 14.436 1.00 94.31 71 ILE A O 1
ATOM 552 N N . PRO A 1 72 ? -12.645 7.156 13.209 1.00 92.44 72 PRO A N 1
ATOM 553 C CA . PRO A 1 72 ? -13.872 7.723 13.769 1.00 92.44 72 PRO A CA 1
ATOM 554 C C . PRO A 1 72 ? -13.992 7.475 15.285 1.00 92.44 72 PRO A C 1
ATOM 556 O O . PRO A 1 72 ? -13.504 6.472 15.794 1.00 92.44 72 PRO A O 1
ATOM 559 N N . LYS A 1 73 ? -14.592 8.420 16.021 1.00 90.44 73 LYS A N 1
ATOM 560 C CA . LYS A 1 73 ? -14.595 8.416 17.501 1.00 90.44 73 LYS A CA 1
ATOM 561 C C . LYS A 1 73 ? -15.478 7.329 18.120 1.00 90.44 73 LYS A C 1
ATOM 563 O O . LYS A 1 73 ? -15.299 7.014 19.285 1.00 90.44 73 LYS A O 1
ATOM 568 N N . ASP A 1 74 ? -16.412 6.805 17.341 1.00 90.00 74 ASP A N 1
ATOM 569 C CA . ASP A 1 74 ? -17.306 5.697 17.672 1.00 90.00 74 ASP A CA 1
ATOM 570 C C . ASP A 1 74 ? -16.582 4.344 17.748 1.00 90.00 74 ASP A C 1
ATOM 572 O O . ASP A 1 74 ? -17.164 3.376 18.220 1.00 90.00 74 ASP A O 1
ATOM 576 N N . TYR A 1 75 ? -15.320 4.264 17.310 1.00 91.31 75 TYR A N 1
ATOM 577 C CA . TYR A 1 75 ? -14.504 3.061 17.444 1.00 91.31 75 TYR A CA 1
ATOM 578 C C . TYR A 1 75 ? -13.673 3.097 18.726 1.00 91.31 75 TYR A C 1
ATOM 580 O O . TYR A 1 75 ? -12.795 3.948 18.893 1.00 91.31 75 TYR A O 1
ATOM 588 N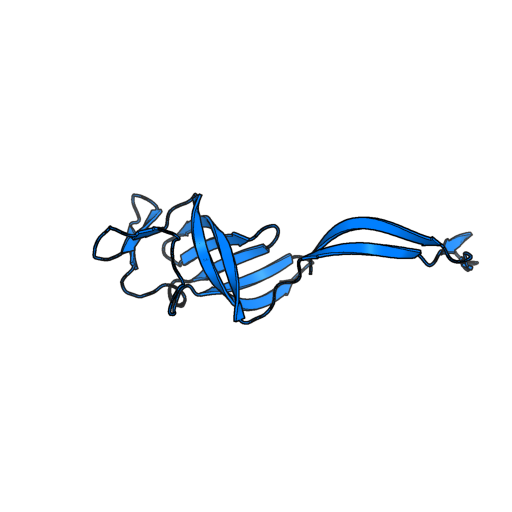 N . ILE A 1 76 ? -13.897 2.120 19.600 1.00 92.06 76 ILE A N 1
ATOM 589 C CA . ILE A 1 76 ? -13.216 1.975 20.887 1.00 92.06 76 ILE A CA 1
ATOM 590 C C . ILE A 1 76 ? -12.186 0.850 20.786 1.00 92.06 76 ILE A C 1
ATOM 592 O O . ILE A 1 76 ? -12.469 -0.227 20.265 1.00 92.06 76 ILE A O 1
ATOM 596 N N . PHE A 1 77 ? -10.971 1.103 21.275 1.00 94.00 77 PHE A N 1
ATOM 597 C CA . PHE A 1 77 ? -9.911 0.099 21.311 1.00 94.00 77 PHE A CA 1
ATOM 598 C C . PHE A 1 77 ? -10.103 -0.871 22.482 1.00 94.00 77 PHE A C 1
ATOM 600 O O . PHE A 1 77 ? -10.210 -0.446 23.632 1.00 94.00 77 PHE A O 1
ATOM 607 N N . ASN A 1 78 ? -10.055 -2.172 22.198 1.00 92.81 78 ASN A N 1
ATOM 608 C CA . ASN A 1 78 ? -10.004 -3.229 23.201 1.00 92.81 78 ASN A CA 1
ATOM 609 C C . ASN A 1 78 ? -8.562 -3.783 23.309 1.00 92.81 78 ASN A C 1
ATOM 611 O O . ASN A 1 78 ? -8.071 -4.402 22.356 1.00 92.81 78 ASN A O 1
ATOM 615 N N . PRO A 1 79 ? -7.874 -3.607 24.457 1.00 91.38 79 PRO A N 1
ATOM 616 C CA . PRO A 1 79 ? -6.492 -4.055 24.641 1.00 91.38 79 PRO A CA 1
ATOM 617 C C . PRO A 1 79 ? -6.341 -5.576 24.766 1.00 91.38 79 PRO A C 1
ATOM 619 O O . PRO A 1 79 ? -5.271 -6.100 24.449 1.00 91.38 79 PRO A O 1
ATOM 622 N N . THR A 1 80 ? -7.385 -6.283 25.208 1.00 90.69 80 THR A N 1
ATOM 623 C CA . THR A 1 80 ? -7.382 -7.744 25.369 1.00 90.69 80 THR A CA 1
ATOM 624 C C . THR A 1 80 ? -7.335 -8.426 24.008 1.00 90.69 80 THR A C 1
ATOM 626 O O . THR A 1 80 ? -6.453 -9.243 23.747 1.00 90.69 80 THR A O 1
ATOM 629 N N . ASP A 1 81 ? -8.237 -8.018 23.116 1.00 88.81 81 ASP A N 1
ATOM 630 C CA . ASP A 1 81 ? -8.417 -8.643 21.803 1.00 88.81 81 ASP A CA 1
ATOM 631 C C . ASP A 1 81 ? -7.638 -7.936 20.685 1.00 88.81 81 ASP A C 1
ATOM 633 O O . ASP A 1 81 ? -7.554 -8.439 19.564 1.00 88.81 81 ASP A O 1
ATOM 637 N N . LYS A 1 82 ? -7.026 -6.781 20.992 1.00 91.62 82 LYS A N 1
ATOM 638 C CA . LYS A 1 82 ? -6.282 -5.931 20.049 1.00 91.62 82 LYS A CA 1
ATOM 639 C C . LYS A 1 82 ? -7.111 -5.622 18.803 1.00 91.62 82 LYS A C 1
ATOM 641 O O . LYS A 1 82 ? -6.699 -5.897 17.675 1.00 91.62 82 LYS A O 1
ATOM 646 N N . LEU A 1 83 ? -8.287 -5.051 19.023 1.00 92.94 83 LEU A N 1
ATOM 647 C CA . LEU A 1 83 ? -9.216 -4.661 17.968 1.00 92.94 83 LEU A CA 1
ATOM 648 C C . LEU A 1 83 ? -9.858 -3.315 18.286 1.00 92.94 83 LEU A C 1
ATOM 650 O O . LEU A 1 83 ? -9.858 -2.881 19.437 1.00 92.94 83 LEU A O 1
ATOM 654 N N . TYR A 1 84 ? -10.413 -2.676 17.262 1.00 92.44 84 TYR A N 1
ATOM 655 C CA . TYR A 1 84 ? -11.369 -1.589 17.443 1.00 92.44 84 TYR A CA 1
ATOM 656 C C . TYR A 1 84 ? -12.782 -2.096 17.159 1.00 92.44 84 TYR A C 1
ATOM 658 O O . TYR A 1 84 ? -12.995 -2.762 16.144 1.00 92.44 84 TYR A O 1
ATOM 666 N N . SER A 1 85 ? -13.737 -1.752 18.015 1.00 91.56 85 SER A N 1
ATOM 667 C CA . SER A 1 85 ? -15.161 -2.050 17.836 1.00 91.56 85 SER A CA 1
ATOM 668 C C . SER A 1 85 ? -15.969 -0.760 17.810 1.00 91.56 85 SER A C 1
ATOM 670 O O . SER A 1 85 ? -15.676 0.168 18.564 1.00 91.56 85 SER A O 1
ATOM 672 N N . SER A 1 86 ? -16.967 -0.689 16.931 1.00 88.12 86 SER A N 1
ATOM 673 C CA . SER A 1 86 ? -17.969 0.384 16.973 1.00 88.12 86 SER A CA 1
ATOM 674 C C . SER A 1 86 ? -18.866 0.241 18.216 1.00 88.12 86 SER A C 1
ATOM 676 O O . SER A 1 86 ? -18.933 -0.848 18.786 1.00 88.12 86 SER A O 1
ATOM 678 N N . GLU A 1 87 ? -19.561 1.308 18.629 1.00 79.75 87 GLU A N 1
ATOM 679 C CA . GLU A 1 87 ? -20.495 1.290 19.775 1.00 79.75 87 GLU A CA 1
ATOM 680 C C . GLU A 1 87 ? -21.566 0.192 19.662 1.00 79.75 87 GLU A C 1
ATOM 682 O O . GLU A 1 87 ? -21.918 -0.420 20.666 1.00 79.75 87 GLU A O 1
ATOM 687 N N . ASP A 1 88 ? -22.027 -0.100 18.444 1.00 76.50 88 ASP A N 1
ATOM 688 C CA . ASP A 1 88 ? -23.023 -1.144 18.174 1.00 76.50 88 ASP A CA 1
ATOM 689 C C . ASP A 1 88 ? -22.409 -2.558 18.044 1.00 76.50 88 ASP A C 1
ATOM 691 O O . ASP A 1 88 ? -23.118 -3.510 17.745 1.00 76.50 88 ASP A O 1
ATOM 695 N N . GLU A 1 89 ? -21.085 -2.706 18.198 1.00 70.88 89 GLU A N 1
ATOM 696 C CA . GLU A 1 89 ? -20.280 -3.929 17.972 1.00 70.88 89 GLU A CA 1
ATOM 697 C C . GLU A 1 89 ? -20.408 -4.596 16.582 1.00 70.88 89 GLU A C 1
ATOM 699 O O . GLU A 1 89 ? -19.641 -5.502 16.260 1.00 70.88 89 GLU A O 1
ATOM 704 N N . ASP A 1 90 ? -21.271 -4.092 15.698 1.00 75.44 90 ASP A N 1
ATOM 705 C CA . ASP A 1 90 ? -21.502 -4.619 14.344 1.00 75.44 90 ASP A CA 1
ATOM 706 C C . ASP A 1 90 ? -20.281 -4.512 13.416 1.00 75.44 90 ASP A C 1
ATOM 708 O O . ASP A 1 90 ? -20.162 -5.235 12.424 1.00 75.44 90 ASP A O 1
ATOM 712 N N . LYS A 1 91 ? -19.369 -3.577 13.702 1.00 81.12 91 LYS A N 1
ATOM 713 C CA . LYS A 1 91 ? -18.179 -3.316 12.885 1.00 81.12 91 LYS A CA 1
ATOM 714 C C . LYS A 1 91 ? -16.921 -3.453 13.718 1.00 81.12 91 LYS A C 1
ATOM 716 O O . LYS A 1 91 ? -16.683 -2.676 14.644 1.00 81.12 91 LYS A O 1
ATOM 721 N N . LEU A 1 92 ? -16.095 -4.416 13.324 1.00 90.38 92 LEU A N 1
ATOM 722 C CA . LEU A 1 92 ? -14.843 -4.756 13.982 1.00 90.38 92 LEU A CA 1
ATOM 723 C C . LEU A 1 92 ? -13.664 -4.474 13.052 1.00 90.38 92 LEU A C 1
ATOM 725 O O . LEU A 1 92 ? -13.718 -4.729 11.849 1.00 90.38 92 LEU A O 1
ATOM 729 N N . ILE A 1 93 ? -12.580 -3.964 13.627 1.00 92.88 93 ILE A N 1
ATOM 730 C CA . ILE A 1 93 ? -11.297 -3.778 12.952 1.00 92.88 93 ILE A CA 1
ATOM 731 C C . ILE A 1 93 ? -10.266 -4.574 13.729 1.00 92.88 93 ILE A C 1
ATOM 733 O O . ILE A 1 93 ? -9.772 -4.154 14.776 1.00 92.88 93 ILE A O 1
ATOM 737 N N . CYS A 1 94 ? -9.943 -5.741 13.196 1.00 93.62 94 CYS A N 1
ATOM 738 C CA . CYS A 1 94 ? -8.924 -6.636 13.716 1.00 93.62 94 CYS A CA 1
ATOM 739 C C . CYS A 1 94 ? -7.958 -7.035 12.595 1.00 93.62 94 CYS A C 1
ATOM 741 O O . CYS A 1 94 ? -8.161 -6.723 11.419 1.00 93.62 94 CYS A O 1
ATOM 743 N N . LYS A 1 95 ? -6.883 -7.740 12.946 1.00 95.00 95 LYS A N 1
ATOM 744 C CA . LYS A 1 95 ? -5.954 -8.287 11.952 1.00 95.00 95 LYS A CA 1
ATOM 745 C C . LYS A 1 95 ? -6.702 -9.156 10.926 1.00 95.00 95 LYS A C 1
ATOM 747 O O . LYS A 1 95 ? -7.448 -10.050 11.308 1.00 95.00 95 LYS A O 1
ATOM 752 N N . GLY A 1 96 ? -6.470 -8.904 9.639 1.00 93.50 96 GLY A N 1
ATOM 753 C CA . GLY A 1 96 ? -7.143 -9.558 8.512 1.00 93.50 96 GLY A CA 1
ATOM 754 C C . GLY A 1 96 ? -8.441 -8.876 8.064 1.00 93.50 96 GLY A C 1
ATOM 755 O O . GLY A 1 96 ? -8.993 -9.242 7.028 1.00 93.50 96 GLY A O 1
ATOM 756 N N . SER A 1 97 ? -8.927 -7.868 8.798 1.00 93.69 97 SER A N 1
ATOM 757 C CA . SER A 1 97 ? -10.089 -7.080 8.370 1.00 93.69 97 SER A CA 1
ATOM 758 C C . SER A 1 97 ? -9.767 -6.300 7.100 1.00 93.69 97 SER A C 1
ATOM 760 O O . SER A 1 97 ? -8.675 -5.741 6.960 1.00 93.69 97 SER A O 1
ATOM 762 N N . ARG A 1 98 ? -10.731 -6.239 6.180 1.00 94.44 98 ARG A N 1
ATOM 763 C CA . ARG A 1 98 ? -10.633 -5.415 4.973 1.00 94.44 98 ARG A CA 1
ATOM 764 C C . ARG A 1 98 ? -11.222 -4.047 5.247 1.00 94.44 98 ARG A C 1
ATOM 766 O O . ARG A 1 98 ? -12.358 -3.958 5.702 1.00 94.44 98 ARG A O 1
ATOM 773 N N . CYS A 1 99 ? -10.472 -2.991 4.961 1.00 94.00 99 CYS A N 1
ATOM 774 C CA . CYS A 1 99 ? -10.906 -1.620 5.192 1.00 94.00 99 CYS A CA 1
ATOM 775 C C . CYS A 1 99 ? -10.665 -0.748 3.962 1.00 94.00 99 CYS A C 1
ATOM 777 O O . CYS A 1 99 ? -9.673 -0.898 3.255 1.00 94.00 99 CYS A O 1
ATOM 779 N N . ARG A 1 100 ? -11.541 0.228 3.730 1.00 95.31 100 ARG A N 1
ATOM 780 C CA . ARG A 1 100 ? -11.309 1.302 2.761 1.00 95.31 100 ARG A CA 1
ATOM 781 C C .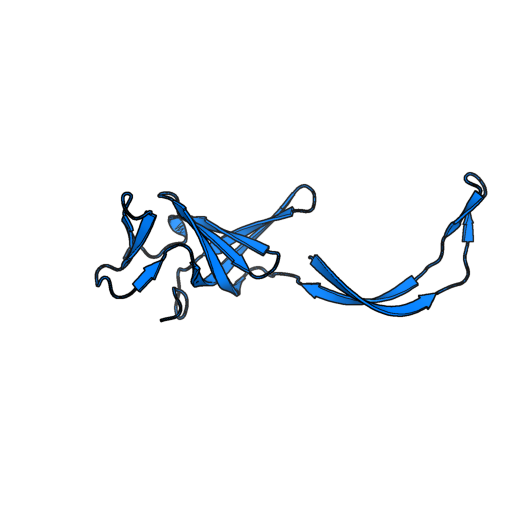 ARG A 1 100 ? -10.702 2.498 3.463 1.00 95.31 100 ARG A C 1
ATOM 783 O O . ARG A 1 100 ? -11.339 3.105 4.325 1.00 95.31 100 ARG A O 1
ATOM 790 N N . ILE A 1 101 ? -9.487 2.852 3.057 1.00 96.12 101 ILE A N 1
ATOM 791 C CA . ILE A 1 101 ? -8.700 3.931 3.655 1.00 96.12 101 ILE A CA 1
ATOM 792 C C . ILE A 1 101 ? -8.402 4.990 2.601 1.00 96.12 101 ILE A C 1
ATOM 794 O O . ILE A 1 101 ? -8.060 4.677 1.461 1.00 96.12 101 ILE A O 1
ATOM 798 N N . ARG A 1 102 ? -8.508 6.262 2.993 1.00 96.69 102 ARG A N 1
ATOM 799 C CA . ARG A 1 102 ? -8.071 7.397 2.177 1.00 96.69 102 ARG A CA 1
ATOM 800 C C . ARG A 1 102 ? -6.658 7.808 2.569 1.00 96.69 102 ARG A C 1
ATOM 802 O O . ARG A 1 102 ? -6.397 8.054 3.744 1.00 96.69 102 ARG A O 1
ATOM 809 N N . ILE A 1 103 ? -5.765 7.959 1.598 1.00 95.88 103 ILE A N 1
ATOM 810 C CA . ILE A 1 103 ? -4.400 8.442 1.838 1.00 95.88 103 ILE A CA 1
ATOM 811 C C . ILE A 1 103 ? -4.421 9.946 2.144 1.00 95.88 103 ILE A C 1
ATOM 813 O O . ILE A 1 103 ? -4.886 10.740 1.330 1.00 95.88 103 ILE A O 1
ATOM 817 N N . LEU A 1 104 ? -3.867 10.362 3.286 1.00 95.31 104 LEU A N 1
ATOM 818 C CA . LEU A 1 104 ? -3.729 11.777 3.656 1.00 95.31 104 LEU A CA 1
ATOM 819 C C . LEU A 1 104 ? -2.357 12.351 3.305 1.00 95.31 104 LEU A C 1
ATOM 821 O O . LEU A 1 104 ? -2.245 13.508 2.891 1.00 95.31 104 LEU A O 1
ATOM 825 N N . GLY A 1 105 ? -1.310 11.551 3.470 1.00 93.06 105 GLY A N 1
ATOM 826 C CA . GLY A 1 105 ? 0.064 11.987 3.274 1.00 93.06 105 GLY A CA 1
ATOM 827 C C . GLY A 1 105 ? 0.977 10.819 2.955 1.00 93.06 105 GLY A C 1
ATOM 828 O O . GLY A 1 105 ? 0.732 9.689 3.371 1.00 93.06 105 GLY A O 1
ATOM 829 N N . MET A 1 106 ? 2.029 11.108 2.199 1.00 91.12 106 MET A N 1
ATOM 830 C CA . MET A 1 106 ? 3.063 10.144 1.854 1.00 91.12 106 MET A CA 1
ATOM 831 C C . MET A 1 106 ? 4.424 10.827 1.876 1.00 91.12 106 MET A C 1
ATOM 833 O O . MET A 1 106 ? 4.581 11.922 1.336 1.00 91.12 106 MET A O 1
ATOM 837 N N . THR A 1 107 ? 5.396 10.150 2.470 1.00 88.12 107 THR A N 1
ATOM 838 C CA . THR A 1 107 ? 6.805 10.540 2.472 1.00 88.12 107 THR A CA 1
ATOM 839 C C . THR A 1 107 ? 7.615 9.361 1.953 1.00 88.12 107 THR A C 1
ATOM 841 O O . THR A 1 107 ? 7.272 8.208 2.211 1.00 88.12 107 THR A O 1
ATOM 844 N N . VAL A 1 108 ? 8.680 9.632 1.205 1.00 83.38 108 VAL A N 1
ATOM 845 C CA . VAL A 1 108 ? 9.601 8.597 0.721 1.00 83.38 108 VAL A CA 1
ATOM 846 C C . VAL A 1 108 ? 10.861 8.658 1.570 1.00 83.38 108 VAL A C 1
ATOM 848 O O . VAL A 1 108 ? 11.467 9.720 1.675 1.00 83.38 108 VAL A O 1
ATOM 851 N N . ASP A 1 109 ? 11.227 7.539 2.185 1.00 79.31 109 ASP A N 1
ATOM 852 C CA . ASP A 1 109 ? 12.418 7.408 3.022 1.00 79.31 109 ASP A CA 1
ATOM 853 C C . ASP A 1 109 ? 13.155 6.114 2.664 1.00 79.31 109 ASP A C 1
ATOM 855 O O . ASP A 1 109 ? 12.554 5.044 2.719 1.00 79.31 109 ASP A O 1
ATOM 8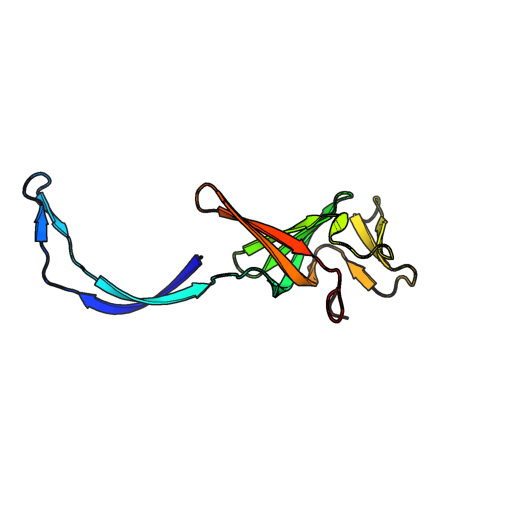59 N N . ALA A 1 110 ? 14.430 6.213 2.270 1.00 75.25 110 ALA A N 1
ATOM 860 C CA . ALA A 1 110 ? 15.287 5.079 1.892 1.00 75.25 110 ALA A CA 1
ATOM 861 C C . ALA A 1 110 ? 14.573 4.011 1.024 1.00 75.25 110 ALA A C 1
ATOM 863 O O . ALA A 1 110 ? 14.539 2.831 1.370 1.00 75.25 110 ALA A O 1
ATOM 864 N N . ASP A 1 111 ? 13.940 4.447 -0.072 1.00 72.81 111 ASP A N 1
ATOM 865 C CA . ASP A 1 111 ? 13.150 3.623 -1.007 1.00 72.81 111 ASP A CA 1
ATOM 866 C C . ASP A 1 111 ? 11.883 2.956 -0.435 1.00 72.81 111 ASP A C 1
ATOM 868 O O . ASP A 1 111 ? 11.205 2.194 -1.128 1.00 72.81 111 ASP A O 1
ATOM 872 N N . LYS A 1 112 ? 11.487 3.290 0.798 1.00 73.19 112 LYS A N 1
ATOM 873 C CA . LYS A 1 112 ? 10.217 2.881 1.406 1.00 73.19 112 LYS A CA 1
ATOM 874 C C . LYS A 1 112 ? 9.249 4.056 1.482 1.00 73.19 112 LYS A C 1
ATOM 876 O O . LYS A 1 112 ? 9.586 5.155 1.922 1.00 73.19 112 LYS A O 1
ATOM 881 N N . PHE A 1 113 ? 8.010 3.818 1.068 1.00 82.56 113 PHE A N 1
ATOM 882 C CA . PHE A 1 113 ? 6.932 4.779 1.268 1.00 82.56 113 PHE A CA 1
ATOM 883 C C . PHE A 1 113 ? 6.440 4.681 2.711 1.00 82.56 113 PHE A C 1
ATOM 885 O O . PHE A 1 113 ? 6.025 3.617 3.157 1.00 82.56 113 PHE A O 1
ATOM 892 N N . LYS A 1 114 ? 6.460 5.804 3.424 1.00 86.12 114 LYS A N 1
ATOM 893 C CA . LYS A 1 114 ? 5.733 5.990 4.679 1.00 86.12 114 LYS A CA 1
ATOM 894 C C . LYS A 1 114 ? 4.427 6.689 4.344 1.00 86.12 114 LYS A C 1
ATOM 896 O O . LYS A 1 114 ? 4.449 7.832 3.885 1.00 86.12 114 LYS A O 1
ATOM 901 N N . VAL A 1 115 ? 3.302 6.008 4.536 1.00 94.56 115 VAL A N 1
ATOM 902 C CA . VAL A 1 115 ? 1.982 6.543 4.186 1.00 94.56 115 VAL A CA 1
ATOM 903 C C . VAL A 1 115 ? 1.103 6.639 5.417 1.00 94.56 115 VAL A C 1
ATOM 905 O O . VAL A 1 115 ? 1.012 5.703 6.207 1.00 94.56 115 VAL A O 1
ATOM 908 N N . VAL A 1 116 ? 0.440 7.785 5.557 1.00 96.00 116 VAL A N 1
ATOM 909 C CA . VAL A 1 116 ? -0.553 8.030 6.600 1.00 96.00 116 VAL A CA 1
ATOM 910 C C . VAL A 1 116 ? -1.929 8.101 5.954 1.00 96.00 116 VAL A C 1
ATOM 912 O O . VAL A 1 116 ? -2.137 8.836 4.981 1.00 96.00 116 VAL A O 1
ATOM 915 N N . GLY A 1 117 ? -2.862 7.326 6.496 1.00 96.62 117 GLY A N 1
ATOM 916 C CA . GLY A 1 117 ? -4.233 7.220 6.015 1.00 96.62 117 GLY A CA 1
ATOM 917 C C . GLY A 1 117 ? -5.269 7.691 7.031 1.00 96.62 117 GLY A C 1
ATOM 918 O O . GLY A 1 117 ? -4.980 7.920 8.204 1.00 96.62 117 GLY A O 1
ATOM 919 N N . THR A 1 118 ? -6.507 7.819 6.564 1.00 96.31 118 THR A N 1
ATOM 920 C CA . THR A 1 118 ? -7.685 8.056 7.396 1.00 96.31 118 THR A CA 1
ATOM 921 C C . THR A 1 118 ? -8.835 7.155 6.979 1.00 96.31 118 THR A C 1
ATOM 923 O O . THR A 1 118 ? -9.025 6.865 5.797 1.00 96.31 118 THR A O 1
ATOM 926 N N . MET A 1 119 ? -9.627 6.765 7.968 1.00 94.44 119 MET A N 1
ATOM 927 C CA . MET A 1 119 ? -10.901 6.080 7.810 1.00 94.44 119 MET A CA 1
ATOM 928 C C . MET A 1 119 ? -12.087 7.038 8.048 1.00 94.44 119 MET A C 1
ATOM 930 O O . MET A 1 119 ? -13.241 6.632 7.995 1.00 94.44 119 MET A O 1
ATOM 934 N N . LYS A 1 120 ? -11.833 8.334 8.292 1.00 92.38 120 LYS A N 1
ATOM 935 C CA . LYS A 1 120 ? -12.886 9.341 8.484 1.00 92.38 120 LYS A CA 1
ATOM 936 C C . LYS A 1 120 ? -13.487 9.782 7.151 1.00 92.38 120 LYS A C 1
ATOM 938 O O . LYS A 1 120 ? -12.800 10.296 6.260 1.00 92.38 120 LYS A O 1
ATOM 943 N N . GLY A 1 121 ? -14.802 9.648 7.039 1.00 86.75 121 GLY A N 1
ATOM 944 C CA . GLY A 1 121 ? -15.592 10.173 5.932 1.00 86.75 121 GLY A CA 1
ATOM 945 C C . GLY A 1 121 ? -16.620 9.171 5.412 1.00 86.75 121 GLY A C 1
ATOM 946 O O . GLY A 1 121 ? -16.606 8.007 5.806 1.00 86.75 121 GLY A O 1
ATOM 947 N N . PRO A 1 122 ? -17.513 9.617 4.516 1.00 84.12 122 PRO A N 1
ATOM 948 C CA . PRO A 1 122 ? -18.530 8.748 3.947 1.00 84.12 122 PRO A CA 1
ATOM 949 C C . PRO A 1 122 ? -17.882 7.638 3.107 1.00 84.12 122 PRO A C 1
ATOM 951 O O . PRO A 1 122 ? -16.902 7.886 2.399 1.00 84.12 122 PRO A O 1
ATOM 954 N N . TYR A 1 123 ? -18.454 6.432 3.183 1.00 84.69 123 TYR A N 1
ATOM 955 C CA . TYR A 1 123 ? -18.034 5.231 2.440 1.00 84.69 123 TYR A CA 1
ATOM 956 C C . TYR A 1 123 ? -16.606 4.730 2.734 1.00 84.69 123 TYR A C 1
ATOM 958 O O . TYR A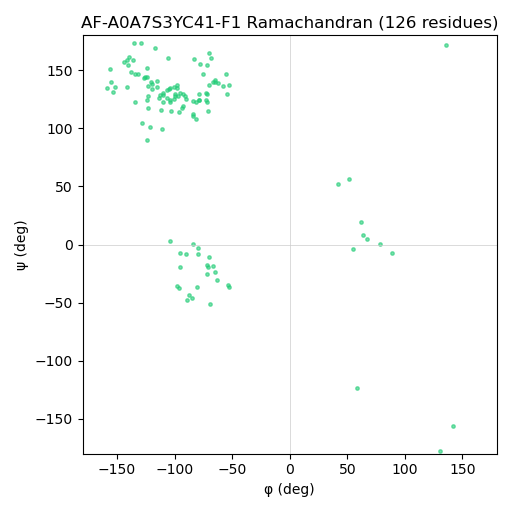 1 123 ? -16.034 3.986 1.933 1.00 84.69 123 TYR A O 1
ATOM 966 N N . LEU A 1 124 ? -16.033 5.134 3.871 1.00 90.25 124 LEU A N 1
ATOM 967 C CA . LEU A 1 124 ? -14.810 4.563 4.434 1.00 90.25 124 LEU A CA 1
ATOM 968 C C . LEU A 1 124 ? -15.148 3.685 5.637 1.00 90.25 124 LEU A C 1
ATOM 970 O O . LEU A 1 124 ? -16.221 3.824 6.224 1.00 90.25 124 LEU A O 1
ATOM 974 N N . GLY A 1 125 ? -14.227 2.798 6.002 1.00 87.81 125 GLY A N 1
ATOM 975 C CA . GLY A 1 125 ? -14.462 1.840 7.079 1.00 87.81 125 GLY A CA 1
ATOM 976 C C . GLY A 1 125 ? -14.125 0.404 6.702 1.00 87.81 125 GLY A C 1
ATOM 977 O O . GLY A 1 125 ? -13.662 0.160 5.583 1.00 87.81 125 GLY A O 1
ATOM 978 N N . PRO A 1 126 ? -14.357 -0.540 7.626 1.00 86.88 126 PRO A N 1
ATOM 979 C CA . PRO A 1 126 ? -14.390 -1.958 7.302 1.00 86.88 126 PRO A CA 1
ATOM 980 C C . PRO A 1 126 ? -15.449 -2.248 6.226 1.00 86.88 126 PRO A C 1
ATOM 982 O O . PRO A 1 126 ? -16.555 -1.701 6.275 1.00 86.88 126 PRO A O 1
ATOM 985 N N . ASP A 1 127 ? -15.091 -3.080 5.245 1.00 80.44 127 ASP A N 1
ATOM 986 C CA . ASP A 1 127 ? -16.057 -3.660 4.309 1.00 80.44 127 ASP A CA 1
ATOM 987 C C . ASP A 1 127 ? -16.887 -4.691 5.102 1.00 80.44 127 ASP A C 1
ATOM 989 O O . ASP A 1 127 ? -16.330 -5.663 5.612 1.00 80.44 127 ASP A O 1
ATOM 993 N N . SER A 1 128 ? -18.188 -4.428 5.262 1.00 58.41 128 SER A N 1
ATOM 994 C CA . SER A 1 128 ? -19.172 -5.326 5.893 1.00 58.41 128 SER A CA 1
ATOM 995 C C . SER A 1 128 ? -19.424 -6.578 5.063 1.00 58.41 128 SER A C 1
ATOM 997 O O . SER A 1 128 ? -19.588 -6.396 3.831 1.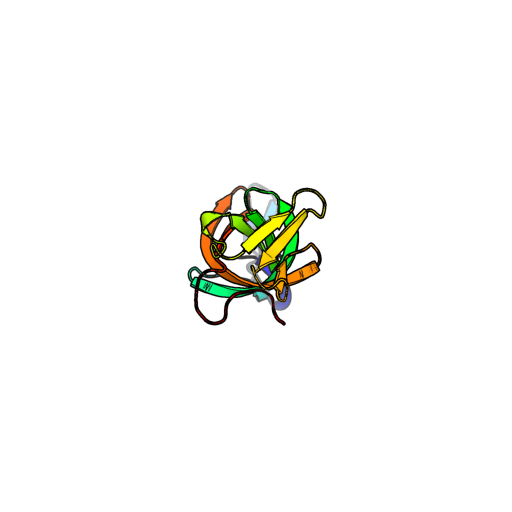00 58.41 128 SER A O 1
#

InterPro domains:
  IPR012340 Nucleic acid-binding, OB-fold [G3DSA:2.40.50.140] (39-126)
  IPR012340 Nucleic acid-binding, OB-fold [SSF50249] (37-125)
  IPR036898 RNA polymerase Rpb7-like, N-terminal domain superfamily [G3DSA:3.30.1490.120] (1-38)
  IPR045113 RNA polymerase subunit Rpb7-like [PTHR12709] (1-118)

Nearest PDB structures (foldseek):
  3h0g-assembly1_G  TM=9.459E-01  e=8.740E-12  Schizosaccharomyces pombe 972h-
  5c4a-assembly1_G  TM=9.317E-01  e=2.415E-10  Saccharomyces cerevisiae S288C
  8yfr-assembly1_G  TM=8.902E-01  e=9.577E-11  Komagataella phaffii
  7ml0-assem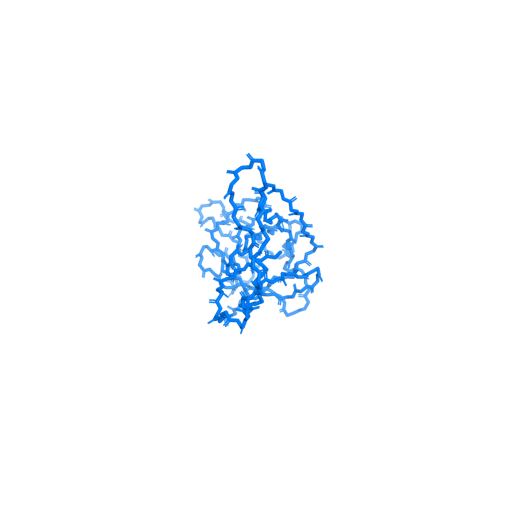bly1_G  TM=8.754E-01  e=4.899E-10  Saccharomyces cerevisiae
  1y14-assembly3_D  TM=9.182E-01  e=4.814E-09  Saccharomyces cerevisiae

Solvent-accessible surface area (backbone atoms only — not comparable to full-atom values): 7354 Å² total; per-residue (Å²): 115,44,81,76,41,81,76,43,82,74,46,76,48,84,64,46,75,38,88,87,80,71,46,70,49,60,55,71,45,65,45,64,49,68,51,69,88,53,77,68,40,74,42,69,26,36,26,70,44,52,56,90,66,24,36,35,28,34,47,85,95,45,52,32,39,27,40,49,91,22,45,54,86,59,48,47,73,40,84,89,79,37,29,33,31,32,84,82,60,84,49,62,48,36,65,72,33,45,29,31,34,30,28,70,45,75,46,80,52,96,95,38,70,50,31,38,29,28,37,66,59,89,96,40,33,62,72,128

Radius of gyration: 20.87 Å; Cα contacts (8 Å, |Δi|>4): 275; chains: 1; bounding box: 60×22×55 Å

pLDDT: mean 91.76, std 6.35, range [58.41, 97.25]